Protein AF-A0A352Z9P5-F1 (afdb_monomer_lite)

Structure (mmCIF, N/CA/C/O backbone):
data_AF-A0A352Z9P5-F1
#
_entry.id   AF-A0A352Z9P5-F1
#
loop_
_atom_site.group_PDB
_atom_site.id
_atom_site.type_symbol
_atom_site.label_atom_id
_atom_site.label_alt_id
_atom_site.label_comp_id
_atom_site.label_asym_id
_atom_site.label_entity_id
_atom_site.label_seq_id
_atom_site.pdbx_PDB_ins_code
_atom_site.Cartn_x
_atom_site.Cartn_y
_atom_site.Cartn_z
_atom_site.occupancy
_atom_site.B_iso_or_equiv
_atom_site.auth_seq_id
_atom_site.auth_comp_id
_atom_site.auth_asym_id
_atom_site.auth_atom_id
_atom_site.pdbx_PDB_model_num
ATOM 1 N N . MET A 1 1 ? 12.125 -35.893 24.322 1.00 43.12 1 MET A N 1
ATOM 2 C CA . MET A 1 1 ? 10.979 -35.908 23.383 1.00 43.12 1 MET A CA 1
ATOM 3 C C . MET A 1 1 ? 10.219 -34.601 23.583 1.00 43.12 1 MET A C 1
ATOM 5 O O . MET A 1 1 ? 9.752 -34.393 24.687 1.00 43.12 1 MET A O 1
ATOM 9 N N . LYS A 1 2 ? 10.361 -33.657 22.636 1.00 49.38 2 LYS A N 1
ATOM 10 C CA . LYS A 1 2 ? 9.294 -33.090 21.773 1.00 49.38 2 LYS A CA 1
ATOM 11 C C . LYS A 1 2 ? 8.289 -32.203 22.553 1.00 49.38 2 LYS A C 1
ATOM 13 O O . LYS A 1 2 ? 7.656 -32.710 23.461 1.00 49.38 2 LYS A O 1
ATOM 18 N N . LYS A 1 3 ? 8.042 -30.928 22.228 1.00 47.00 3 LYS A N 1
ATOM 19 C CA . LYS A 1 3 ? 8.105 -30.221 20.936 1.00 47.00 3 LYS A CA 1
ATOM 20 C C . LYS A 1 3 ? 8.406 -28.733 21.164 1.00 47.00 3 LYS A C 1
ATOM 22 O O . LYS A 1 3 ? 7.771 -28.114 22.011 1.00 47.00 3 LYS A O 1
ATOM 27 N N . ASP A 1 4 ? 9.327 -28.195 20.377 1.00 50.44 4 ASP A N 1
ATOM 28 C CA . ASP A 1 4 ? 9.455 -26.768 20.107 1.00 50.44 4 ASP A CA 1
ATOM 29 C C . ASP A 1 4 ? 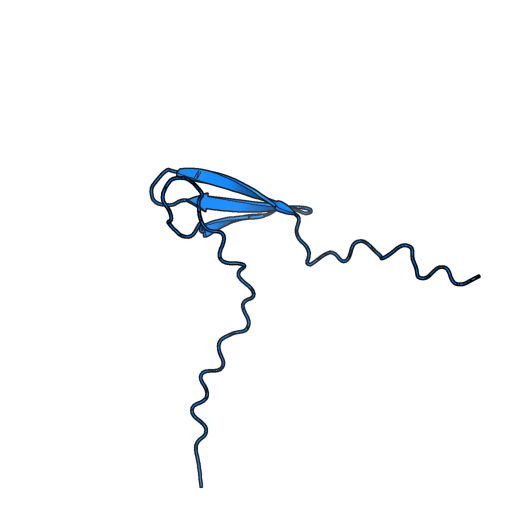8.207 -26.309 19.345 1.00 50.44 4 ASP A C 1
ATOM 31 O O . ASP A 1 4 ? 8.083 -26.537 18.143 1.00 50.44 4 ASP A O 1
ATOM 35 N N . ASP A 1 5 ? 7.257 -25.704 20.053 1.00 55.69 5 ASP A N 1
ATOM 36 C CA . ASP A 1 5 ? 6.173 -24.925 19.447 1.00 55.69 5 ASP A CA 1
ATOM 37 C C . ASP A 1 5 ? 6.648 -23.470 19.341 1.00 55.69 5 ASP A C 1
ATOM 39 O O . ASP A 1 5 ? 6.110 -22.540 19.938 1.00 55.69 5 ASP A O 1
ATOM 43 N N . THR A 1 6 ? 7.757 -23.277 18.626 1.00 58.31 6 THR A N 1
ATOM 44 C CA . THR A 1 6 ? 8.081 -21.958 18.099 1.00 58.31 6 THR A CA 1
ATOM 45 C C . THR A 1 6 ? 7.033 -21.702 17.023 1.00 58.31 6 THR A C 1
ATOM 47 O O . THR A 1 6 ? 7.006 -22.461 16.047 1.00 58.31 6 THR A O 1
ATOM 50 N N . PRO A 1 7 ? 6.165 -20.680 17.138 1.00 52.97 7 PRO A N 1
ATOM 51 C CA . PRO A 1 7 ? 5.425 -20.250 15.974 1.00 52.97 7 PRO A CA 1
ATOM 52 C C . PRO A 1 7 ? 6.489 -19.872 14.949 1.00 52.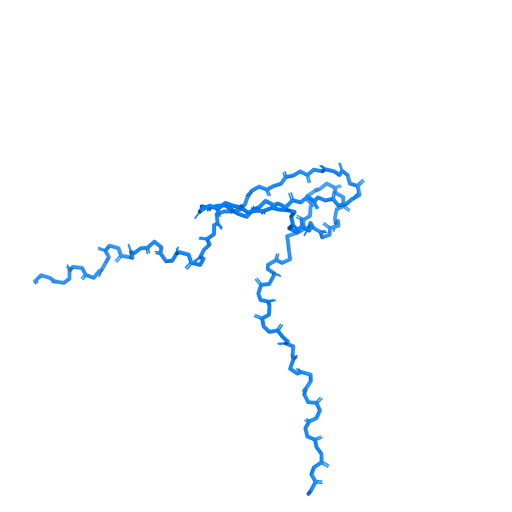97 7 PRO A C 1
ATOM 54 O O . PRO A 1 7 ? 7.267 -18.941 15.156 1.00 52.97 7 PRO A O 1
ATOM 57 N N . VAL A 1 8 ? 6.560 -20.638 13.862 1.00 48.38 8 VAL A N 1
ATOM 58 C CA . VAL A 1 8 ? 7.094 -20.145 12.601 1.00 48.38 8 VAL A CA 1
ATOM 59 C C . VAL A 1 8 ? 6.237 -18.931 12.279 1.00 48.38 8 VAL A C 1
ATOM 61 O O . VAL A 1 8 ? 5.176 -19.036 11.673 1.00 48.38 8 VAL A O 1
ATOM 64 N N . THR A 1 9 ? 6.628 -17.770 12.803 1.00 48.34 9 THR A N 1
ATOM 65 C CA . THR A 1 9 ? 6.137 -16.498 12.316 1.00 48.34 9 THR A CA 1
ATOM 66 C C . THR A 1 9 ? 6.610 -16.484 10.887 1.00 48.34 9 THR A C 1
ATOM 68 O O . THR A 1 9 ? 7.793 -16.259 10.621 1.00 48.34 9 THR A O 1
ATOM 71 N N . ASP A 1 10 ? 5.690 -16.885 10.013 1.00 41.50 10 ASP A N 1
ATOM 72 C CA . ASP A 1 10 ? 5.726 -16.703 8.584 1.00 41.50 10 ASP A CA 1
ATOM 73 C C . ASP A 1 10 ? 6.431 -15.372 8.370 1.00 41.50 10 ASP A C 1
ATOM 75 O O . ASP A 1 10 ? 5.929 -14.314 8.760 1.00 41.50 10 ASP A O 1
ATOM 79 N N . TYR A 1 11 ? 7.665 -15.441 7.872 1.00 44.12 11 TYR A N 1
ATOM 80 C CA . TYR A 1 11 ? 8.494 -14.288 7.550 1.00 44.12 11 TYR A CA 1
ATOM 81 C C . TYR A 1 11 ? 7.911 -13.641 6.288 1.00 44.12 11 TYR A C 1
ATOM 83 O O . TYR A 1 11 ? 8.595 -13.343 5.314 1.00 44.12 11 TYR A O 1
ATOM 91 N N . GLN A 1 12 ? 6.596 -13.454 6.277 1.00 49.09 12 GLN A N 1
ATOM 92 C CA . GLN A 1 12 ? 5.934 -12.457 5.497 1.00 49.09 12 GLN A CA 1
ATOM 93 C C . GLN A 1 12 ? 6.460 -11.149 6.070 1.00 49.09 12 GLN A C 1
ATOM 95 O O . GLN A 1 12 ? 5.901 -10.570 6.997 1.00 49.09 12 GLN A O 1
ATOM 100 N N . SER A 1 13 ? 7.576 -10.678 5.515 1.00 47.25 13 SER A N 1
ATOM 101 C CA . SER A 1 13 ? 7.978 -9.276 5.561 1.00 47.25 13 SER A CA 1
ATOM 102 C C . SER A 1 13 ? 6.914 -8.424 4.851 1.00 47.25 13 SER A C 1
ATOM 104 O O . SER A 1 13 ? 7.200 -7.669 3.926 1.00 47.25 13 SER A O 1
ATOM 106 N N . SER A 1 14 ? 5.642 -8.553 5.240 1.00 57.06 14 SER A N 1
ATOM 107 C CA . SER A 1 14 ? 4.634 -7.537 5.034 1.00 57.06 14 SER A CA 1
ATOM 108 C C . SER A 1 14 ? 5.055 -6.391 5.931 1.00 57.06 14 SER A C 1
ATOM 110 O O . SER A 1 14 ? 4.699 -6.350 7.106 1.00 57.06 14 SER A O 1
ATOM 112 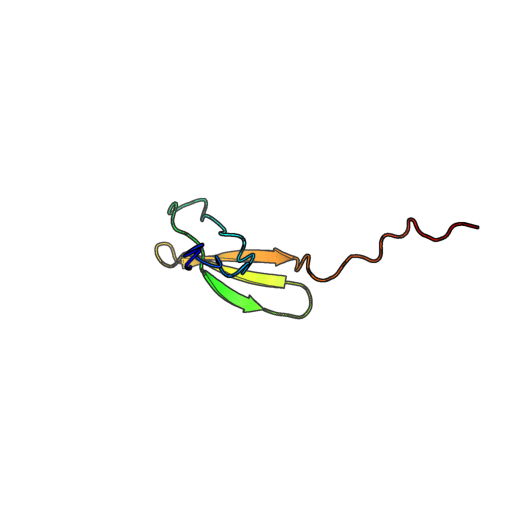N N . VAL A 1 15 ? 5.890 -5.506 5.391 1.00 66.44 15 VAL A N 1
ATOM 113 C CA . VAL A 1 15 ? 6.188 -4.213 5.998 1.00 66.44 15 VAL A CA 1
ATOM 114 C C . VAL A 1 15 ? 4.844 -3.616 6.404 1.00 66.44 15 VAL A C 1
ATOM 116 O O . VAL A 1 15 ? 4.015 -3.295 5.550 1.00 66.44 15 VAL A O 1
ATOM 119 N N . ALA A 1 16 ? 4.576 -3.581 7.709 1.00 72.81 16 ALA A N 1
ATOM 120 C CA . ALA A 1 16 ? 3.326 -3.064 8.233 1.00 72.81 16 ALA A CA 1
ATOM 121 C C . ALA A 1 16 ? 3.378 -1.545 8.082 1.00 72.81 16 ALA A C 1
ATOM 123 O O . ALA A 1 16 ? 3.996 -0.842 8.878 1.00 72.81 16 ALA A O 1
ATOM 124 N N . ILE A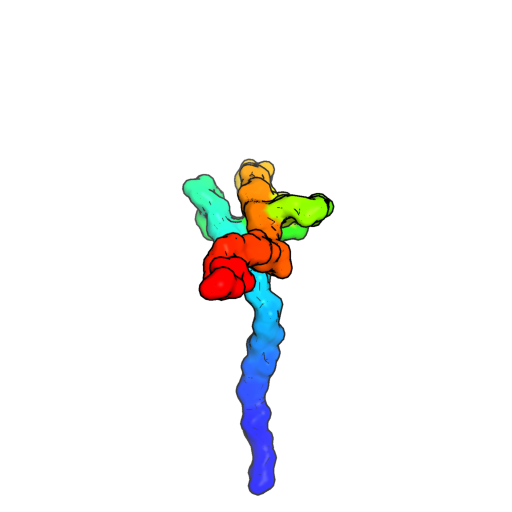 1 17 ? 2.780 -1.035 7.008 1.00 82.88 17 ILE A N 1
ATOM 125 C CA . ILE A 1 17 ? 2.756 0.401 6.747 1.00 82.88 17 ILE A CA 1
ATOM 126 C C . ILE A 1 17 ? 1.659 1.005 7.603 1.00 82.88 17 ILE A C 1
ATOM 128 O O . ILE A 1 17 ? 0.479 0.780 7.351 1.00 82.88 17 ILE A O 1
ATOM 132 N N . GLN A 1 18 ? 2.031 1.788 8.607 1.00 87.75 18 GLN A N 1
ATOM 133 C CA . GLN A 1 18 ? 1.064 2.578 9.358 1.00 87.75 18 GLN A CA 1
ATOM 134 C C . GLN A 1 18 ? 0.593 3.768 8.525 1.00 87.75 18 GLN A C 1
ATOM 136 O O . GLN A 1 18 ? 1.374 4.430 7.834 1.00 87.75 18 GLN A O 1
ATOM 141 N N . CYS A 1 19 ? -0.703 4.044 8.578 1.00 85.88 19 CYS A N 1
ATOM 142 C CA . CYS A 1 19 ? -1.249 5.243 7.981 1.00 85.88 19 CYS A CA 1
ATOM 143 C C . CYS A 1 19 ? -1.030 6.432 8.914 1.00 85.88 19 CYS A C 1
ATOM 145 O O . CYS A 1 19 ? -1.479 6.428 10.055 1.00 85.88 19 CYS A O 1
ATOM 147 N N . TRP A 1 20 ? -0.426 7.492 8.384 1.00 82.62 20 TRP A N 1
ATOM 148 C CA . TRP A 1 20 ? -0.101 8.718 9.121 1.00 82.62 20 TRP A CA 1
ATOM 149 C C . TRP A 1 20 ? -1.321 9.520 9.603 1.00 82.62 20 TRP A C 1
ATOM 151 O O . TRP A 1 20 ? -1.150 10.534 10.266 1.00 82.62 20 TRP A O 1
ATOM 161 N N . ASN A 1 21 ? -2.534 9.124 9.210 1.00 84.38 21 ASN A N 1
ATOM 162 C CA . ASN A 1 21 ? -3.756 9.880 9.476 1.00 84.38 21 ASN A CA 1
ATOM 163 C C . ASN A 1 21 ? -4.726 9.149 10.414 1.00 84.38 21 ASN A C 1
ATOM 165 O O . ASN A 1 21 ? -5.345 9.772 11.263 1.00 84.38 21 ASN A O 1
ATOM 169 N N . CYS A 1 22 ? -4.893 7.839 10.220 1.00 84.56 22 CYS A N 1
ATOM 170 C CA . CYS A 1 22 ? -5.844 7.004 10.963 1.00 84.56 22 CYS A CA 1
ATOM 171 C C . CYS A 1 22 ? -5.142 6.095 11.992 1.00 84.56 22 CYS A C 1
ATOM 173 O O . CYS A 1 22 ? -5.826 5.326 12.651 1.00 84.56 22 CYS A O 1
ATOM 175 N N . GLU A 1 23 ? -3.800 6.093 12.052 1.00 82.44 23 GLU A N 1
ATOM 176 C CA . GLU A 1 23 ? -2.947 5.152 12.817 1.00 82.44 23 GLU A CA 1
ATOM 177 C C . GLU A 1 23 ? -3.167 3.657 12.503 1.00 82.44 23 GLU A C 1
ATOM 179 O O . GLU A 1 23 ? -2.431 2.789 12.970 1.00 82.44 23 GLU A O 1
ATOM 184 N N . ALA A 1 24 ? -4.123 3.335 11.634 1.00 85.88 24 ALA A N 1
ATOM 185 C CA . ALA A 1 24 ? -4.395 1.984 11.190 1.00 85.88 24 ALA A CA 1
ATOM 186 C C . ALA A 1 24 ? -3.304 1.456 10.254 1.00 85.88 24 ALA A C 1
ATOM 188 O O . ALA A 1 24 ? -2.644 2.196 9.515 1.00 85.88 24 ALA A O 1
ATOM 189 N N . THR A 1 25 ? -3.157 0.134 10.225 1.00 89.00 25 THR A N 1
ATOM 190 C CA . THR A 1 25 ? -2.259 -0.542 9.289 1.00 89.00 25 THR A CA 1
ATOM 191 C C . THR A 1 25 ? -2.855 -0.535 7.882 1.00 89.00 25 THR A C 1
ATOM 193 O O . THR A 1 25 ? -3.942 -1.063 7.635 1.00 89.00 25 THR A O 1
ATOM 196 N N . MET A 1 26 ? -2.130 0.058 6.937 1.00 91.69 26 MET A N 1
ATOM 197 C CA . MET A 1 26 ? -2.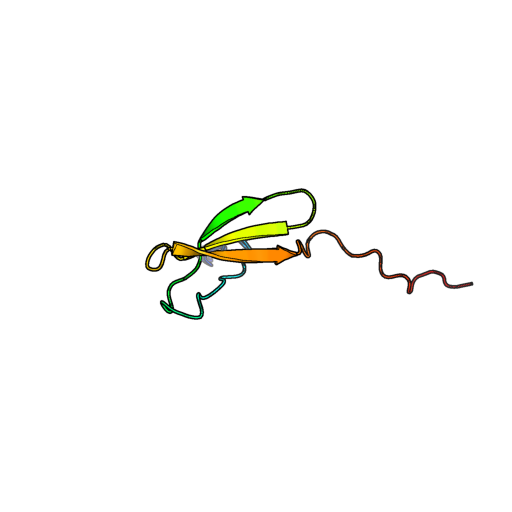487 0.057 5.527 1.00 91.69 26 MET A CA 1
ATOM 198 C C . MET A 1 26 ? -2.364 -1.355 4.952 1.00 91.69 26 MET A C 1
ATOM 200 O O . MET A 1 26 ? -1.389 -2.068 5.196 1.00 91.69 26 MET A O 1
ATOM 204 N N . LYS A 1 27 ? -3.344 -1.746 4.137 1.00 89.88 27 LYS A N 1
ATOM 205 C CA . LYS A 1 27 ? -3.371 -3.044 3.456 1.00 89.88 27 LYS A CA 1
ATOM 206 C C . LYS A 1 27 ? -2.934 -2.877 2.012 1.00 89.88 27 LYS A C 1
ATOM 208 O O . LYS A 1 27 ? -3.329 -1.915 1.359 1.00 89.88 27 LYS A O 1
ATOM 213 N N . ARG A 1 28 ? -2.138 -3.816 1.505 1.00 90.44 28 ARG A N 1
ATOM 214 C CA . ARG A 1 28 ? -1.765 -3.856 0.088 1.00 90.44 28 ARG A CA 1
ATOM 215 C C . ARG A 1 28 ? -2.996 -4.205 -0.743 1.00 90.44 28 ARG A C 1
ATOM 217 O O . ARG A 1 28 ? -3.624 -5.228 -0.494 1.00 90.44 28 ARG A O 1
ATOM 224 N N . ILE A 1 29 ? -3.321 -3.354 -1.707 1.00 93.00 29 ILE A N 1
ATOM 225 C CA . ILE A 1 29 ? -4.502 -3.500 -2.570 1.00 93.00 29 ILE A CA 1
ATOM 226 C C . ILE A 1 29 ? -4.137 -3.856 -4.010 1.00 93.00 29 ILE A C 1
ATOM 228 O O . ILE A 1 29 ? -4.932 -4.480 -4.702 1.00 93.00 29 ILE A O 1
ATOM 232 N N . ALA A 1 30 ? -2.941 -3.476 -4.458 1.00 91.69 30 ALA A N 1
ATOM 233 C CA . ALA A 1 30 ? -2.464 -3.730 -5.809 1.00 91.69 30 ALA A CA 1
ATOM 234 C C . ALA A 1 30 ? -0.934 -3.688 -5.854 1.00 91.69 30 ALA A C 1
ATOM 236 O O . ALA A 1 30 ? -0.263 -3.314 -4.884 1.00 91.69 30 ALA A O 1
ATOM 237 N N . TYR A 1 31 ? -0.380 -4.067 -6.998 1.00 89.69 31 TYR A N 1
ATOM 238 C CA . TYR A 1 31 ? 1.036 -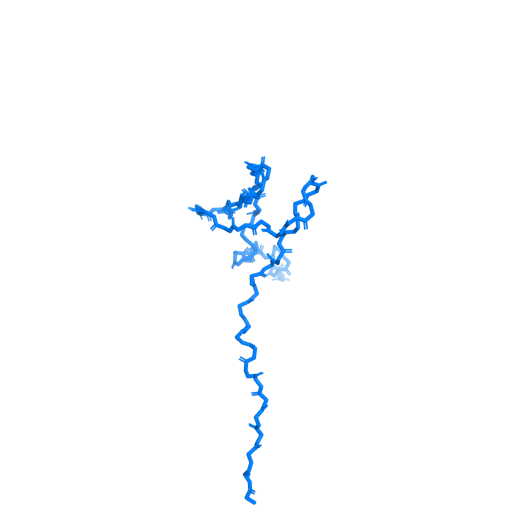3.934 -7.290 1.00 89.69 31 TYR A CA 1
ATOM 239 C C . TYR A 1 31 ? 1.256 -3.779 -8.783 1.00 89.69 31 TYR A C 1
ATOM 241 O O . TYR A 1 31 ? 0.446 -4.237 -9.588 1.00 89.69 31 TYR A O 1
ATOM 249 N N . ASP A 1 32 ? 2.383 -3.180 -9.133 1.00 89.50 32 ASP A N 1
ATOM 250 C CA . ASP A 1 32 ? 2.910 -3.210 -10.484 1.00 89.50 32 ASP A CA 1
ATOM 251 C C . ASP A 1 32 ? 4.369 -3.707 -10.488 1.00 89.50 32 ASP A C 1
ATOM 253 O O . ASP A 1 32 ? 4.861 -4.359 -9.552 1.00 89.50 32 ASP A O 1
ATOM 257 N N . THR A 1 33 ? 5.040 -3.457 -11.606 1.00 85.88 33 THR A N 1
ATOM 258 C CA . THR A 1 33 ? 6.431 -3.818 -11.876 1.00 85.88 33 THR A CA 1
ATOM 259 C C . THR A 1 33 ? 7.427 -3.140 -10.922 1.00 85.88 33 THR A C 1
ATOM 261 O O . THR A 1 33 ? 8.486 -3.710 -10.663 1.00 85.88 33 THR A O 1
ATOM 264 N N . PHE A 1 34 ? 7.101 -1.961 -10.388 1.00 84.88 34 PHE A N 1
ATOM 265 C CA . PHE A 1 34 ? 7.993 -1.086 -9.621 1.00 84.88 34 PHE A CA 1
ATOM 266 C C . PHE A 1 34 ? 7.467 -0.726 -8.226 1.00 84.88 34 PHE A C 1
ATOM 268 O O . PHE A 1 34 ? 8.266 -0.429 -7.339 1.00 84.88 34 PHE A O 1
ATOM 275 N N . TYR A 1 35 ? 6.155 -0.794 -8.002 1.00 88.25 35 TYR A N 1
ATOM 276 C CA . TYR A 1 35 ? 5.483 -0.304 -6.807 1.00 88.25 35 TYR A CA 1
ATOM 277 C C . TYR A 1 35 ? 4.510 -1.318 -6.196 1.00 88.25 35 TYR A C 1
ATOM 279 O O . TYR A 1 35 ? 3.822 -2.088 -6.866 1.00 88.25 35 TYR A O 1
ATOM 287 N N . TRP A 1 36 ? 4.425 -1.258 -4.872 1.00 90.31 36 TRP A N 1
ATOM 288 C CA . TRP A 1 36 ? 3.364 -1.808 -4.044 1.00 90.31 36 TRP A CA 1
ATOM 289 C C . TRP A 1 36 ? 2.372 -0.697 -3.694 1.00 90.31 36 TRP A C 1
ATOM 291 O O . TRP A 1 36 ? 2.776 0.332 -3.152 1.00 90.31 36 TRP A O 1
ATOM 301 N N . PHE A 1 37 ? 1.079 -0.910 -3.933 1.00 91.56 37 PHE A N 1
ATOM 302 C CA . PHE A 1 37 ? 0.031 0.053 -3.589 1.00 91.56 37 PHE A CA 1
ATOM 303 C C . PHE A 1 37 ? -0.717 -0.391 -2.334 1.00 91.56 37 PHE A C 1
ATOM 305 O O . PHE A 1 37 ? -1.215 -1.517 -2.255 1.00 91.56 37 PHE A O 1
ATOM 312 N N . TYR A 1 38 ? -0.824 0.509 -1.361 1.00 92.12 38 TYR A N 1
ATOM 313 C CA . TYR A 1 38 ? -1.471 0.282 -0.073 1.00 92.12 38 TYR A CA 1
ATOM 314 C C . TYR A 1 38 ? -2.603 1.276 0.160 1.00 92.12 38 TYR A C 1
ATOM 316 O O . TYR A 1 38 ? -2.518 2.416 -0.290 1.00 92.12 38 TYR A O 1
ATOM 324 N N . ARG A 1 39 ? -3.620 0.876 0.931 1.00 92.69 39 ARG A N 1
ATOM 325 C CA . ARG A 1 39 ? -4.753 1.721 1.335 1.00 92.69 39 ARG A CA 1
ATOM 326 C C . ARG A 1 39 ? -5.057 1.583 2.832 1.00 92.69 39 ARG A C 1
ATOM 328 O O . ARG A 1 39 ? -5.083 0.461 3.340 1.00 92.69 39 ARG A O 1
ATOM 335 N N . CYS A 1 40 ? -5.288 2.696 3.545 1.00 93.19 40 CYS A N 1
ATOM 336 C CA . CYS A 1 40 ? -5.842 2.665 4.912 1.00 93.19 40 CYS A CA 1
ATOM 337 C C . CYS A 1 40 ? -7.317 2.253 4.818 1.00 93.19 40 CYS A C 1
ATOM 339 O O . CYS A 1 40 ? -8.067 2.916 4.096 1.00 93.19 40 CYS A O 1
ATOM 341 N N . PRO A 1 41 ? -7.750 1.204 5.537 1.00 88.69 41 PRO A N 1
ATOM 342 C CA . PRO A 1 41 ? -9.152 0.793 5.545 1.00 88.69 41 PRO A CA 1
ATOM 343 C C . PRO A 1 41 ? -10.074 1.859 6.155 1.00 88.69 41 PRO A C 1
ATOM 345 O O . PRO A 1 41 ? -11.192 2.022 5.680 1.00 88.69 41 PRO A O 1
ATOM 348 N N . ASP A 1 42 ? -9.586 2.626 7.132 1.00 91.31 42 ASP A N 1
ATOM 349 C CA . ASP A 1 42 ? -10.438 3.517 7.928 1.00 91.31 42 ASP A CA 1
ATOM 350 C C . ASP A 1 42 ? -10.600 4.910 7.307 1.00 91.31 42 ASP A C 1
ATOM 352 O O . ASP A 1 42 ? -11.701 5.445 7.250 1.00 91.31 42 ASP A O 1
ATOM 356 N N . CYS A 1 43 ? -9.517 5.509 6.795 1.00 91.44 43 CYS A N 1
ATOM 357 C CA . CYS A 1 43 ? -9.566 6.838 6.165 1.00 91.44 43 CYS A CA 1
ATOM 358 C C . CYS A 1 43 ? -9.452 6.813 4.634 1.00 91.44 43 CYS A C 1
ATOM 360 O O . CYS A 1 43 ? -9.482 7.865 3.996 1.00 91.44 43 CYS A O 1
ATOM 362 N N . GLY A 1 44 ? -9.265 5.637 4.031 1.00 89.94 44 GLY A N 1
ATOM 363 C CA . GLY A 1 44 ? -9.212 5.469 2.579 1.00 89.94 44 GLY A CA 1
ATOM 364 C C . GLY A 1 44 ? -7.976 6.052 1.888 1.00 89.94 44 GLY A C 1
ATOM 365 O O . GLY A 1 44 ? -7.925 6.013 0.663 1.00 89.94 44 GLY A O 1
ATOM 366 N N . LYS A 1 45 ? -6.992 6.581 2.628 1.00 91.31 45 LYS A N 1
ATOM 367 C CA . LYS A 1 45 ? -5.749 7.129 2.061 1.00 91.31 45 LYS A CA 1
ATOM 368 C C . LYS A 1 45 ? -4.904 6.042 1.418 1.00 91.31 45 LYS A C 1
ATOM 370 O O . LYS A 1 45 ? -4.816 4.939 1.950 1.00 91.31 45 LYS A O 1
ATOM 375 N N . GLU A 1 46 ? -4.238 6.386 0.325 1.00 92.62 46 GLU A N 1
ATOM 376 C CA . GLU A 1 46 ? -3.415 5.465 -0.452 1.00 92.62 46 GLU A CA 1
ATOM 377 C C . GLU A 1 46 ? -1.939 5.865 -0.408 1.00 92.62 46 GLU A C 1
ATOM 379 O O . GLU A 1 46 ? -1.600 7.042 -0.268 1.00 92.62 46 GLU A O 1
ATOM 384 N N . LYS A 1 47 ? -1.052 4.870 -0.491 1.00 88.75 47 LYS A N 1
ATOM 385 C CA . LYS A 1 47 ? 0.400 5.057 -0.515 1.00 88.75 47 LYS A CA 1
ATOM 386 C C . LYS A 1 47 ? 1.032 4.040 -1.457 1.00 88.75 47 LYS A C 1
ATOM 388 O O . LYS A 1 47 ? 0.767 2.846 -1.337 1.00 88.75 47 LYS A O 1
ATOM 393 N N . ALA A 1 48 ? 1.904 4.505 -2.345 1.00 90.38 48 ALA A N 1
ATOM 394 C CA . ALA A 1 48 ? 2.781 3.642 -3.127 1.00 90.38 48 ALA A CA 1
ATOM 395 C C . ALA A 1 48 ? 4.126 3.477 -2.403 1.00 90.38 48 ALA A C 1
ATOM 397 O O . ALA A 1 48 ? 4.664 4.438 -1.847 1.00 90.38 48 ALA A O 1
ATOM 398 N N . GLN A 1 49 ? 4.674 2.266 -2.381 1.00 87.06 49 GLN A N 1
ATOM 399 C CA . GLN A 1 49 ? 6.041 1.993 -1.937 1.00 87.06 49 GLN A CA 1
ATOM 400 C C . GLN A 1 49 ? 6.813 1.323 -3.066 1.00 87.06 49 GLN A C 1
ATOM 402 O O . GLN A 1 49 ? 6.263 0.413 -3.683 1.00 87.06 49 GLN A O 1
ATOM 407 N N . PRO A 1 50 ? 8.057 1.733 -3.348 1.00 86.44 50 PRO A N 1
ATOM 408 C CA . PRO A 1 50 ? 8.891 1.009 -4.294 1.00 86.44 50 PRO A CA 1
ATOM 409 C C . PRO A 1 50 ? 9.072 -0.437 -3.821 1.00 86.44 50 PRO A C 1
ATOM 411 O O . PRO A 1 50 ? 9.129 -0.712 -2.619 1.00 86.44 50 PRO A O 1
ATOM 414 N N . ARG A 1 51 ? 9.127 -1.382 -4.759 1.00 81.38 51 ARG A N 1
ATOM 415 C CA . ARG A 1 51 ? 9.398 -2.775 -4.414 1.00 81.38 51 ARG A CA 1
ATOM 416 C C . ARG A 1 51 ? 10.904 -2.959 -4.203 1.00 81.38 51 ARG A C 1
ATOM 418 O O . ARG A 1 51 ? 11.667 -2.991 -5.161 1.00 81.38 51 ARG A O 1
ATOM 425 N N . GLU A 1 52 ? 11.324 -3.086 -2.946 1.00 70.31 52 GLU A N 1
ATOM 426 C CA . GLU A 1 52 ? 12.723 -3.366 -2.562 1.00 70.31 52 GLU A CA 1
ATOM 427 C C . GLU A 1 52 ? 13.179 -4.794 -2.928 1.00 70.31 52 GLU A C 1
ATOM 429 O O . GLU A 1 52 ? 14.366 -5.108 -2.867 1.00 70.31 52 GLU A O 1
ATOM 434 N N . ASP A 1 53 ? 12.253 -5.670 -3.342 1.00 63.12 53 ASP A N 1
ATOM 435 C CA . ASP A 1 53 ? 12.562 -7.025 -3.822 1.00 63.12 53 ASP A CA 1
ATOM 436 C C . ASP A 1 53 ? 13.333 -7.025 -5.150 1.00 63.12 53 ASP A C 1
ATOM 438 O O . ASP A 1 53 ? 14.053 -7.977 -5.464 1.00 63.12 53 ASP A O 1
ATOM 442 N N . ARG A 1 54 ? 13.265 -5.925 -5.902 1.00 54.50 54 ARG A N 1
ATOM 443 C CA . ARG A 1 54 ? 14.267 -5.612 -6.906 1.00 54.50 54 ARG A CA 1
ATOM 444 C C . ARG A 1 54 ? 15.425 -4.957 -6.190 1.00 54.50 54 ARG A C 1
ATOM 446 O O . ARG A 1 54 ? 15.413 -3.750 -5.962 1.00 54.50 54 ARG A O 1
ATOM 453 N N . ARG A 1 55 ? 16.459 -5.755 -5.907 1.00 53.78 55 ARG A N 1
ATOM 454 C CA . ARG A 1 55 ? 17.814 -5.217 -5.789 1.00 53.78 55 ARG A CA 1
ATOM 455 C C . ARG A 1 55 ? 17.991 -4.295 -6.991 1.00 53.78 55 ARG A C 1
ATOM 457 O O . ARG A 1 55 ? 18.057 -4.771 -8.125 1.00 53.78 55 ARG A O 1
ATOM 464 N N . VAL A 1 56 ? 18.004 -2.985 -6.758 1.00 55.38 56 VAL A N 1
ATOM 465 C CA . VAL A 1 56 ? 18.730 -2.086 -7.646 1.00 55.38 56 VAL A CA 1
ATOM 466 C C . VAL A 1 56 ? 20.098 -2.740 -7.699 1.00 55.38 56 VAL A C 1
ATOM 468 O O . VAL A 1 56 ? 20.704 -2.909 -6.643 1.00 55.38 56 VAL A O 1
ATOM 471 N N . TYR A 1 57 ? 20.469 -3.306 -8.851 1.00 50.22 57 TYR A N 1
ATOM 472 C CA . TYR A 1 57 ? 21.789 -3.890 -9.036 1.00 50.22 57 TYR A CA 1
ATOM 473 C C . TYR A 1 57 ? 22.762 -2.848 -8.504 1.00 50.22 57 TYR A C 1
ATOM 475 O O . TYR A 1 57 ? 22.844 -1.754 -9.055 1.00 50.22 57 TYR A O 1
ATOM 483 N N . ASP A 1 58 ? 23.364 -3.148 -7.358 1.00 51.19 58 ASP A N 1
ATOM 484 C CA . ASP A 1 58 ? 24.303 -2.266 -6.697 1.00 51.19 58 ASP A CA 1
ATOM 485 C C . ASP A 1 58 ? 25.418 -2.071 -7.727 1.00 51.19 58 ASP A C 1
ATOM 487 O O . ASP A 1 58 ? 26.176 -3.002 -8.012 1.00 51.19 58 ASP A O 1
ATOM 491 N N . GLU A 1 59 ? 25.499 -0.887 -8.341 1.00 54.50 59 GLU A N 1
ATOM 492 C CA . GLU A 1 59 ? 26.534 -0.504 -9.316 1.00 54.50 59 GLU A CA 1
ATOM 493 C C . GLU A 1 59 ? 27.955 -0.520 -8.699 1.00 54.50 59 GLU A C 1
ATOM 495 O O . GLU A 1 59 ? 28.910 -0.019 -9.283 1.00 54.50 59 GLU A O 1
ATOM 500 N N . LYS A 1 60 ? 28.134 -1.120 -7.516 1.00 52.19 60 LYS A N 1
ATOM 501 C CA . LYS A 1 60 ? 29.396 -1.276 -6.788 1.00 52.19 60 LYS A CA 1
ATOM 502 C C . LYS A 1 60 ? 30.103 -2.619 -6.987 1.00 52.19 60 LYS A C 1
ATOM 504 O O . LYS A 1 60 ? 31.043 -2.904 -6.258 1.00 52.19 60 LYS A O 1
ATOM 509 N N . THR A 1 61 ? 29.705 -3.437 -7.962 1.00 51.47 61 THR A N 1
ATOM 510 C CA . THR A 1 61 ? 30.460 -4.657 -8.340 1.00 51.47 61 THR A CA 1
ATOM 511 C C . THR A 1 61 ? 30.958 -4.647 -9.788 1.00 51.47 61 THR A C 1
ATOM 513 O O . THR A 1 61 ? 31.088 -5.690 -10.419 1.00 51.47 61 THR A O 1
ATOM 516 N N . MET A 1 62 ? 31.305 -3.469 -10.315 1.00 52.41 62 MET A N 1
ATOM 517 C CA . MET A 1 62 ? 32.351 -3.365 -11.340 1.00 52.41 62 MET A CA 1
ATOM 518 C C . MET A 1 62 ? 33.694 -3.125 -10.639 1.00 52.41 62 MET A C 1
ATOM 520 O O . MET A 1 62 ? 34.228 -2.018 -10.645 1.00 52.41 62 MET A O 1
ATOM 524 N N . ASP A 1 63 ? 34.207 -4.172 -9.990 1.00 52.88 63 ASP A N 1
ATOM 525 C CA . ASP A 1 63 ? 35.637 -4.271 -9.691 1.00 52.88 63 ASP A CA 1
ATOM 526 C C . ASP A 1 63 ? 36.352 -4.416 -11.046 1.00 52.88 63 ASP A C 1
ATOM 528 O O . ASP A 1 63 ? 35.978 -5.268 -11.860 1.00 52.88 63 ASP A O 1
ATOM 532 N N . LYS A 1 64 ? 37.278 -3.502 -11.333 1.00 44.69 64 LYS A N 1
ATOM 533 C CA . LYS A 1 64 ? 38.000 -3.389 -12.602 1.00 44.69 64 LYS A CA 1
ATOM 534 C C . LYS A 1 64 ? 39.434 -3.853 -12.420 1.00 44.69 64 LYS A C 1
ATOM 536 O O . LYS A 1 64 ? 40.026 -3.466 -11.391 1.00 44.69 64 LYS A O 1
#

Foldseek 3Di:
DDDPPPPPPPPPPPVQDQDPPPRATWDFDDDDPFWTWTAGPPPGDIDIDGPVVPPPPPPPPPPD

Sequence (64 aa):
MKKDDTPVTDYQSSVAIQCWNCEATMKRIAYDTFYWFYRCPDCGKEKAQPREDRRVYDEKTMDK

Secondary structure (DSSP, 8-state):
-----------------B-TTT-SBPEEEEE-SSEEEEE-TTT--EEEEE-TTS----TT----

pLDDT: mean 72.47, std 18.52, range [41.5, 93.19]

Radius of gyration: 17.7 Å; chains: 1; bounding box: 48×46×36 Å